Protein AF-A0A2V6XTM4-F1 (afdb_monomer_lite)

Structure (mmCIF, N/CA/C/O backbone):
data_AF-A0A2V6XTM4-F1
#
_entry.id   AF-A0A2V6XTM4-F1
#
loop_
_atom_site.group_PDB
_atom_site.id
_atom_site.type_symbol
_atom_site.label_atom_id
_atom_site.label_alt_id
_atom_site.label_comp_id
_atom_site.label_asym_id
_atom_site.label_entity_id
_atom_site.label_seq_id
_atom_site.pdbx_PDB_ins_code
_atom_site.Cartn_x
_atom_site.Cartn_y
_atom_site.Cartn_z
_atom_site.occupancy
_atom_site.B_iso_or_equiv
_atom_site.auth_seq_id
_atom_site.auth_comp_id
_atom_site.auth_asym_id
_atom_site.auth_atom_id
_atom_site.pdbx_PDB_model_num
ATOM 1 N N . CYS A 1 1 ? -0.810 3.908 16.033 1.00 72.12 1 CYS A N 1
ATOM 2 C CA . CYS A 1 1 ? -1.993 4.461 15.330 1.00 72.12 1 CYS A CA 1
ATOM 3 C C . CYS A 1 1 ? -3.152 3.460 15.413 1.00 72.12 1 CYS A C 1
ATOM 5 O O . CYS A 1 1 ? -2.886 2.272 15.288 1.00 72.12 1 CYS A O 1
ATOM 7 N N . GLN A 1 2 ? -4.394 3.897 15.671 1.00 87.69 2 GLN A N 1
ATOM 8 C CA . GLN A 1 2 ? -5.582 3.014 15.680 1.00 87.69 2 GLN A CA 1
ATOM 9 C C . GLN A 1 2 ? -6.426 3.111 14.408 1.00 87.69 2 GLN A C 1
ATOM 11 O O . GLN A 1 2 ? -7.245 2.222 14.166 1.00 87.69 2 GLN A O 1
ATOM 16 N N . ALA A 1 3 ? -6.229 4.176 13.627 1.00 92.06 3 ALA A N 1
ATOM 17 C CA . ALA A 1 3 ? -6.865 4.338 12.336 1.00 92.06 3 ALA A CA 1
ATOM 18 C C . ALA A 1 3 ? -6.212 3.374 11.329 1.00 92.06 3 ALA A C 1
ATOM 20 O O . ALA A 1 3 ? -4.980 3.292 11.288 1.00 92.06 3 ALA A O 1
ATOM 21 N N . PRO A 1 4 ? -7.009 2.634 10.545 1.00 95.31 4 PRO A N 1
ATOM 22 C CA . PRO A 1 4 ? -6.494 1.834 9.445 1.00 95.31 4 PRO A CA 1
ATOM 23 C C . PRO A 1 4 ? -5.908 2.765 8.376 1.00 95.31 4 PRO A C 1
ATOM 25 O O . PRO A 1 4 ? -6.502 3.793 8.047 1.00 95.31 4 PRO A O 1
ATOM 28 N N . VAL A 1 5 ? -4.747 2.408 7.827 1.00 96.00 5 VAL A N 1
ATOM 29 C CA . VAL A 1 5 ? -4.057 3.190 6.787 1.00 96.00 5 VAL A CA 1
ATOM 30 C C . VAL A 1 5 ? -3.627 2.253 5.666 1.00 96.00 5 VAL A C 1
ATOM 32 O O . VAL A 1 5 ? -2.992 1.240 5.927 1.00 96.00 5 VAL A O 1
ATOM 35 N N . LEU A 1 6 ? -3.936 2.595 4.418 1.00 97.31 6 LEU A N 1
ATOM 36 C CA . LEU A 1 6 ? -3.393 1.894 3.258 1.00 97.31 6 LEU A CA 1
ATOM 37 C C . LEU A 1 6 ? -2.196 2.679 2.725 1.00 97.31 6 LEU A C 1
ATOM 39 O O . LEU A 1 6 ? -2.354 3.816 2.280 1.00 97.31 6 LEU A O 1
ATOM 43 N N . VAL A 1 7 ? -1.013 2.076 2.765 1.00 96.69 7 VAL A N 1
ATOM 44 C CA . VAL A 1 7 ? 0.215 2.653 2.218 1.00 96.69 7 VAL A CA 1
ATOM 45 C C . VAL A 1 7 ? 0.435 2.115 0.809 1.00 96.69 7 VAL A C 1
ATOM 47 O O . VAL A 1 7 ? 0.426 0.904 0.581 1.00 96.69 7 VAL A O 1
ATOM 50 N N . MET A 1 8 ? 0.642 3.029 -0.137 1.00 96.12 8 MET A N 1
ATOM 51 C CA . MET A 1 8 ? 0.943 2.721 -1.533 1.00 96.12 8 MET A CA 1
ATOM 52 C C . MET A 1 8 ? 2.358 3.203 -1.858 1.00 96.12 8 MET A C 1
ATOM 54 O O . MET A 1 8 ? 2.527 4.396 -2.111 1.00 96.12 8 MET A O 1
ATOM 58 N N . PRO A 1 9 ? 3.373 2.322 -1.823 1.00 95.31 9 PRO A N 1
ATOM 59 C CA . PRO A 1 9 ? 4.751 2.740 -2.033 1.00 95.31 9 PRO A CA 1
ATOM 60 C C . PRO A 1 9 ? 4.986 3.299 -3.435 1.00 95.31 9 PRO A C 1
ATOM 62 O O . PRO A 1 9 ? 4.323 2.917 -4.407 1.00 95.31 9 PRO A O 1
ATOM 65 N N . ASP A 1 10 ? 5.961 4.190 -3.515 1.00 93.56 10 ASP A N 1
ATOM 66 C CA . ASP A 1 10 ? 6.513 4.748 -4.739 1.00 93.56 10 ASP A CA 1
ATOM 67 C C . ASP A 1 10 ? 8.045 4.770 -4.609 1.00 93.56 10 ASP A C 1
ATOM 69 O O . ASP A 1 10 ? 8.576 4.541 -3.523 1.00 93.56 10 ASP A O 1
ATOM 73 N N . GLU A 1 11 ? 8.751 5.030 -5.702 1.00 94.75 11 GLU A N 1
ATOM 74 C CA . GLU A 1 11 ? 10.208 5.131 -5.728 1.00 94.75 11 GLU A CA 1
ATOM 75 C C . GLU A 1 11 ? 10.621 6.309 -6.618 1.00 94.75 11 GLU A C 1
ATOM 77 O O . GLU A 1 11 ? 11.028 6.173 -7.771 1.00 94.75 11 GLU A O 1
ATOM 82 N N . THR A 1 12 ? 10.448 7.518 -6.081 1.00 93.56 12 THR A N 1
ATOM 83 C CA . THR A 1 12 ? 10.881 8.772 -6.718 1.00 93.56 12 THR A CA 1
ATOM 84 C C . THR A 1 12 ? 11.625 9.642 -5.704 1.00 93.56 12 THR A C 1
ATOM 86 O O . THR A 1 12 ? 11.404 9.480 -4.506 1.00 93.56 12 THR A O 1
ATOM 89 N N . PRO A 1 13 ? 12.457 10.616 -6.121 1.00 94.31 13 PRO A N 1
ATOM 90 C CA . PRO A 1 13 ? 13.162 11.484 -5.172 1.00 94.31 13 PRO A CA 1
ATOM 91 C C . PRO A 1 13 ? 12.245 12.196 -4.164 1.00 94.31 13 PRO A C 1
ATOM 93 O O . PRO A 1 13 ? 12.631 12.402 -3.019 1.00 94.31 13 PRO A O 1
ATOM 96 N N . SER A 1 14 ? 11.021 12.549 -4.571 1.00 94.44 14 SER A N 1
ATOM 97 C CA . SER A 1 14 ? 10.022 13.170 -3.687 1.00 94.44 14 SER A CA 1
ATOM 98 C C . SER A 1 14 ? 9.211 12.162 -2.865 1.00 94.44 14 SER A C 1
ATOM 100 O O . SER A 1 14 ? 8.563 12.557 -1.901 1.00 94.44 14 SER A O 1
ATOM 102 N N . HIS A 1 15 ? 9.240 10.880 -3.232 1.00 91.50 15 HIS A N 1
ATOM 103 C CA . HIS A 1 15 ? 8.511 9.799 -2.568 1.00 91.50 15 HIS A CA 1
ATOM 104 C C . HIS A 1 15 ? 9.403 8.547 -2.504 1.00 91.50 15 HIS A C 1
ATOM 106 O O . HIS A 1 15 ? 9.229 7.641 -3.326 1.00 91.50 15 HIS A O 1
ATOM 112 N N . PRO A 1 16 ? 10.407 8.509 -1.608 1.00 95.75 16 PRO A N 1
ATOM 113 C CA . PRO A 1 16 ? 11.287 7.353 -1.489 1.00 95.75 16 PRO A CA 1
ATOM 114 C C . PRO A 1 16 ? 10.535 6.143 -0.920 1.00 95.75 16 PRO A C 1
ATOM 116 O O . PRO A 1 16 ? 9.584 6.297 -0.147 1.00 95.75 16 PRO A O 1
ATOM 119 N N . TYR A 1 17 ? 10.989 4.945 -1.278 1.00 95.56 17 TYR A N 1
ATOM 120 C CA . TYR A 1 17 ? 10.327 3.693 -0.919 1.00 95.56 17 TYR A CA 1
ATOM 121 C C . TYR A 1 17 ? 10.427 3.382 0.581 1.00 95.56 17 TYR A C 1
ATOM 123 O O . TYR A 1 17 ? 9.411 3.114 1.227 1.00 95.56 17 TYR A O 1
ATOM 131 N N . GLU A 1 18 ? 11.624 3.475 1.165 1.00 97.12 18 GLU A N 1
ATOM 132 C CA . GLU A 1 18 ? 11.880 3.155 2.576 1.00 97.12 18 GLU A CA 1
ATOM 133 C C . GLU A 1 18 ? 10.954 3.903 3.554 1.00 97.12 18 GLU A C 1
ATOM 135 O O . GLU A 1 18 ? 10.294 3.228 4.348 1.00 97.12 18 GLU A O 1
ATOM 140 N N . PRO A 1 19 ? 10.784 5.241 3.475 1.00 96.50 19 PRO A N 1
ATOM 141 C CA . PRO A 1 19 ? 9.838 5.965 4.326 1.00 96.50 19 PRO A CA 1
ATOM 142 C C . PRO A 1 19 ? 8.394 5.452 4.246 1.00 96.50 19 PRO A C 1
ATOM 144 O O . PRO A 1 19 ? 7.666 5.504 5.241 1.00 96.50 19 PRO A O 1
ATOM 147 N N . ALA A 1 20 ? 7.955 4.943 3.087 1.00 96.25 20 ALA A N 1
ATOM 148 C CA . ALA A 1 20 ? 6.627 4.347 2.950 1.00 96.25 20 ALA A CA 1
ATOM 149 C C 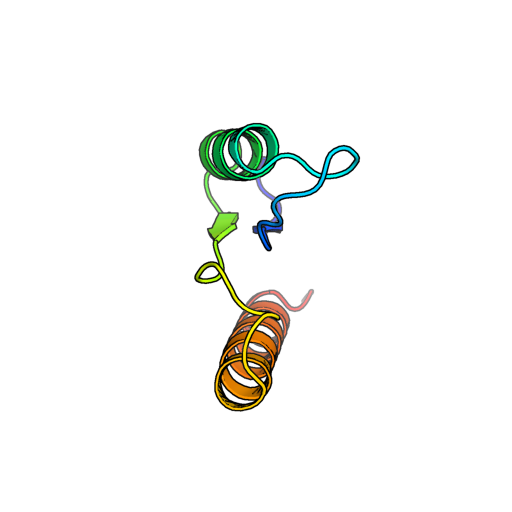. ALA A 1 20 ? 6.533 3.032 3.742 1.00 96.25 20 ALA A C 1
ATOM 151 O O . ALA A 1 20 ? 5.575 2.829 4.492 1.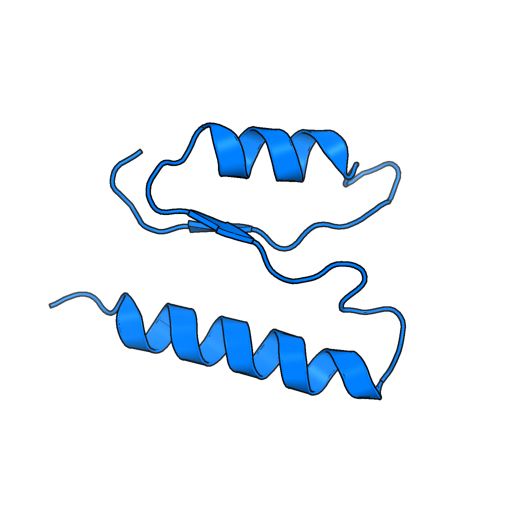00 96.25 20 ALA A O 1
ATOM 152 N N . ILE A 1 21 ? 7.545 2.167 3.635 1.00 96.38 21 ILE A N 1
ATOM 153 C CA . ILE A 1 21 ? 7.597 0.906 4.386 1.00 96.38 21 ILE A CA 1
ATOM 154 C C . ILE A 1 21 ? 7.668 1.168 5.889 1.00 96.38 21 ILE A C 1
ATOM 156 O O . ILE A 1 21 ? 6.886 0.597 6.648 1.00 96.38 21 ILE A O 1
ATOM 160 N N . GLU A 1 22 ? 8.537 2.074 6.327 1.00 96.06 22 GLU A N 1
ATOM 161 C CA . GLU A 1 22 ? 8.664 2.455 7.737 1.00 96.06 22 GLU A CA 1
ATOM 162 C C . GLU A 1 22 ? 7.343 2.990 8.303 1.00 96.06 22 GLU A C 1
ATOM 164 O O . GLU A 1 22 ? 6.918 2.592 9.390 1.00 96.06 22 GLU A O 1
ATOM 169 N N . SER A 1 23 ? 6.636 3.824 7.534 1.00 94.19 23 SER A N 1
ATOM 170 C CA . SER A 1 23 ? 5.320 4.344 7.924 1.00 94.19 23 SER A CA 1
ATOM 171 C C . SER A 1 23 ? 4.292 3.228 8.132 1.00 94.19 23 SER A C 1
ATOM 173 O O . SER A 1 23 ? 3.516 3.280 9.090 1.00 94.19 23 SER A O 1
ATOM 175 N N . ALA A 1 24 ? 4.294 2.199 7.276 1.00 94.81 24 ALA A N 1
ATOM 176 C CA . ALA A 1 24 ? 3.431 1.030 7.440 1.00 94.81 24 ALA A CA 1
ATOM 177 C C . ALA A 1 24 ? 3.799 0.235 8.707 1.00 94.81 24 ALA A C 1
ATOM 179 O O . ALA A 1 24 ? 2.923 -0.099 9.505 1.00 94.81 24 ALA A O 1
ATOM 180 N N . MET A 1 25 ? 5.093 0.018 8.958 1.00 94.44 25 MET A N 1
ATOM 181 C CA . MET A 1 25 ? 5.582 -0.717 10.135 1.00 94.44 25 MET A CA 1
ATOM 182 C C . MET A 1 25 ? 5.214 -0.041 11.466 1.00 94.44 25 MET A C 1
ATOM 184 O O . MET A 1 25 ? 4.970 -0.721 12.462 1.00 94.44 25 MET A O 1
ATOM 188 N N . LEU A 1 26 ? 5.120 1.292 11.495 1.00 95.00 26 LEU A N 1
ATOM 189 C CA . LEU A 1 26 ? 4.688 2.056 12.675 1.00 95.00 26 LEU A C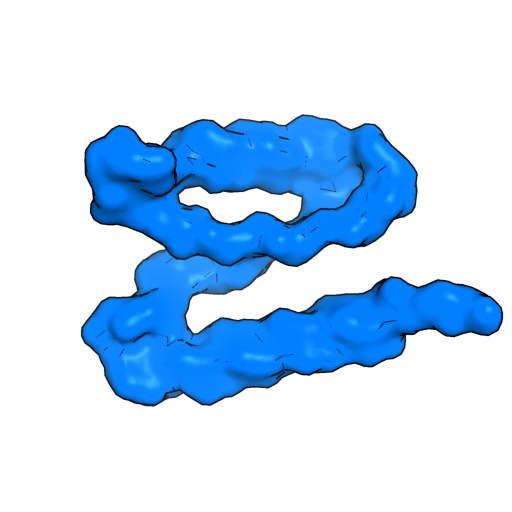A 1
ATOM 190 C C . LEU A 1 26 ? 3.168 2.003 12.922 1.00 95.00 26 LEU A C 1
ATOM 192 O O . LEU A 1 26 ? 2.689 2.314 14.021 1.00 95.00 26 LEU A O 1
ATOM 196 N N . ALA A 1 27 ? 2.380 1.640 11.911 1.00 95.00 27 ALA A N 1
ATOM 197 C CA . ALA A 1 27 ? 0.926 1.617 11.965 1.00 95.00 27 ALA A CA 1
ATOM 198 C C . ALA A 1 27 ? 0.411 0.163 12.036 1.00 95.00 27 ALA A C 1
ATOM 200 O O . ALA A 1 27 ? 0.315 -0.508 11.014 1.00 95.00 27 ALA A O 1
ATOM 201 N N . PRO A 1 28 ? -0.011 -0.330 13.218 1.00 92.38 28 PRO A N 1
ATOM 202 C CA . PRO A 1 28 ? -0.317 -1.751 13.432 1.00 92.38 28 PRO A CA 1
ATOM 203 C C . PRO A 1 28 ? -1.557 -2.264 12.684 1.00 92.38 28 PRO A C 1
ATOM 205 O O . PRO A 1 28 ? -1.766 -3.468 12.604 1.00 92.38 28 PRO A O 1
ATOM 208 N N . LYS A 1 29 ? -2.400 -1.363 12.166 1.00 95.12 29 LYS A N 1
ATOM 209 C CA . LYS A 1 29 ? -3.559 -1.690 11.319 1.00 95.12 29 LYS A CA 1
ATOM 210 C C . LYS A 1 29 ? -3.361 -1.221 9.879 1.00 95.12 29 LYS A C 1
ATOM 212 O O . LYS A 1 29 ? -4.338 -0.920 9.192 1.00 95.12 29 LYS A O 1
ATOM 217 N N . SER A 1 30 ? -2.113 -1.029 9.466 1.00 96.31 30 SER A N 1
ATOM 218 C CA . SER A 1 30 ? -1.836 -0.651 8.094 1.00 96.31 30 SER A CA 1
ATOM 219 C C . SER A 1 30 ? -1.899 -1.855 7.166 1.00 96.31 30 SER A C 1
ATOM 221 O O . SER A 1 30 ? -1.666 -2.996 7.561 1.00 96.31 30 SER A O 1
ATOM 223 N N . GLU A 1 31 ? -2.211 -1.571 5.912 1.00 96.62 31 GLU A N 1
ATOM 224 C CA . GLU A 1 31 ? -2.005 -2.482 4.801 1.00 96.62 31 GLU A CA 1
ATOM 225 C C . GLU A 1 31 ? -1.021 -1.837 3.827 1.00 96.62 31 GLU A C 1
ATOM 227 O O . GLU A 1 31 ? -1.001 -0.614 3.667 1.00 96.62 31 GLU A O 1
ATOM 232 N N . LEU A 1 32 ? -0.227 -2.661 3.151 1.00 95.31 32 LEU A N 1
ATOM 233 C CA . LEU A 1 32 ? 0.663 -2.228 2.083 1.00 95.31 32 LEU A CA 1
ATOM 234 C C . LEU A 1 32 ? 0.135 -2.774 0.758 1.00 95.31 32 LEU A C 1
ATOM 236 O O . LEU A 1 32 ? -0.146 -3.972 0.653 1.00 95.31 32 LEU A O 1
ATOM 240 N N . THR A 1 33 ? 0.009 -1.934 -0.267 1.00 94.88 33 THR A N 1
ATOM 241 C CA . THR A 1 33 ? -0.196 -2.467 -1.619 1.00 94.88 33 THR A CA 1
ATOM 242 C C . THR A 1 33 ? 1.083 -3.122 -2.118 1.00 94.88 33 THR A C 1
ATOM 244 O O 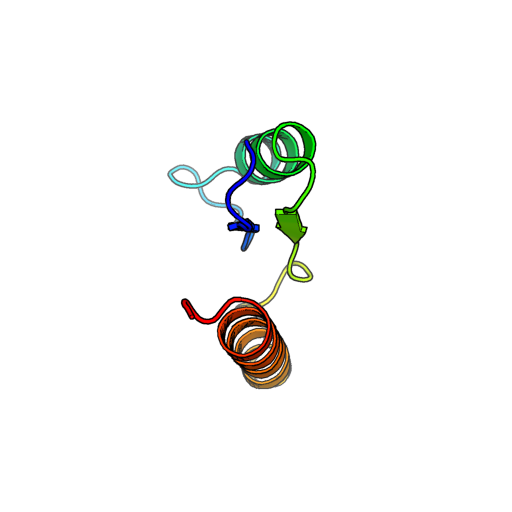. THR A 1 33 ? 2.184 -2.763 -1.707 1.00 94.88 33 THR A O 1
ATOM 247 N N . PHE A 1 34 ? 0.960 -4.029 -3.083 1.00 92.69 34 PHE A N 1
ATOM 248 C CA . PHE A 1 34 ? 2.130 -4.494 -3.819 1.00 92.69 34 PHE A CA 1
ATOM 249 C C . PHE A 1 34 ? 2.830 -3.317 -4.526 1.00 92.69 34 PHE A C 1
ATOM 251 O O . PHE A 1 34 ? 2.196 -2.329 -4.904 1.00 92.69 34 PHE A O 1
ATOM 258 N N . PHE A 1 35 ? 4.137 -3.446 -4.728 1.00 93.81 35 PHE A N 1
ATOM 259 C CA . PHE A 1 35 ? 4.961 -2.502 -5.474 1.00 93.81 35 PHE A CA 1
ATOM 260 C C . PHE A 1 35 ? 5.781 -3.275 -6.524 1.00 93.81 35 PHE A C 1
ATOM 262 O O . PHE A 1 35 ? 6.222 -4.390 -6.238 1.00 93.81 35 PHE A O 1
ATOM 269 N N . PRO A 1 36 ? 5.963 -2.745 -7.745 1.00 94.12 36 PRO A N 1
ATOM 270 C CA . PRO A 1 36 ? 5.365 -1.518 -8.262 1.00 94.12 36 PRO A CA 1
ATOM 271 C C . PRO A 1 36 ? 3.929 -1.725 -8.752 1.00 94.12 36 PRO A C 1
ATOM 273 O O . PRO A 1 36 ? 3.630 -2.693 -9.456 1.00 94.12 36 PRO A O 1
ATOM 276 N N . TRP A 1 37 ? 3.034 -0.797 -8.407 1.00 93.50 37 TRP A N 1
ATOM 277 C CA . TRP A 1 37 ? 1.609 -0.878 -8.753 1.00 93.50 37 TRP A CA 1
ATOM 278 C C . TRP A 1 37 ? 1.206 -0.065 -9.988 1.00 93.50 37 TRP A C 1
ATOM 280 O O . TRP A 1 37 ? 0.195 -0.383 -10.618 1.00 93.50 37 TRP A O 1
ATOM 290 N N . LYS A 1 38 ? 1.995 0.955 -10.349 1.00 89.56 38 LYS A N 1
ATOM 291 C CA . LYS A 1 38 ? 1.708 1.891 -11.451 1.00 89.56 38 LYS A CA 1
ATOM 292 C C . LYS A 1 38 ? 2.465 1.602 -12.754 1.00 89.56 38 LYS A C 1
ATOM 294 O O . LYS A 1 38 ? 2.084 2.130 -13.792 1.00 89.56 38 LYS A O 1
ATOM 299 N N . ASP A 1 39 ? 3.482 0.743 -12.717 1.00 90.06 39 ASP A N 1
ATOM 300 C CA . AS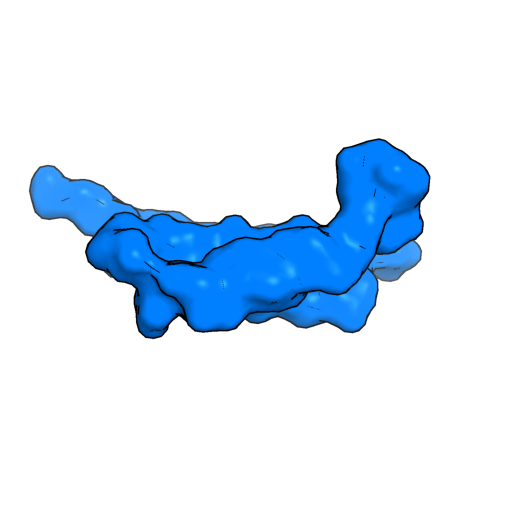P A 1 39 ? 4.433 0.583 -13.831 1.00 90.06 39 ASP A CA 1
ATOM 301 C C . ASP A 1 39 ? 3.867 -0.156 -15.049 1.00 90.06 39 ASP A C 1
ATOM 303 O O . ASP A 1 39 ? 4.307 0.055 -16.175 1.00 90.06 39 ASP A O 1
ATOM 307 N N . THR A 1 40 ? 2.881 -1.028 -14.843 1.00 90.50 40 THR A N 1
ATOM 308 C CA . THR A 1 40 ? 2.254 -1.810 -15.918 1.00 90.50 40 THR A CA 1
ATOM 309 C C . THR A 1 40 ? 0.745 -1.635 -15.869 1.00 90.50 40 THR A C 1
ATOM 311 O O . THR A 1 40 ? 0.151 -1.698 -14.786 1.00 90.50 40 THR A O 1
ATOM 314 N N . LYS A 1 41 ? 0.104 -1.480 -17.032 1.00 92.75 41 LYS A N 1
ATOM 315 C CA . LYS A 1 41 ? -1.342 -1.219 -17.129 1.00 92.75 41 LYS A CA 1
ATOM 316 C C . LYS A 1 41 ? -2.189 -2.315 -16.483 1.00 92.75 41 LYS A C 1
ATOM 318 O O . LYS A 1 41 ? -3.256 -2.024 -15.958 1.00 92.75 41 LYS A O 1
ATOM 323 N N . GLU A 1 42 ? -1.699 -3.548 -16.460 1.00 94.06 42 GLU A N 1
ATOM 324 C CA . GLU A 1 42 ? -2.367 -4.728 -15.905 1.00 94.06 42 GLU A CA 1
ATOM 325 C C . GLU A 1 42 ? -2.373 -4.726 -14.369 1.00 94.06 42 GLU A C 1
ATOM 327 O O . GLU A 1 42 ? -3.278 -5.282 -13.744 1.00 94.06 42 GLU A O 1
ATOM 332 N N . LYS A 1 43 ? -1.390 -4.067 -13.745 1.00 94.19 43 LYS A N 1
ATOM 333 C CA . LYS A 1 43 ? -1.278 -3.952 -12.284 1.00 94.19 43 LYS A CA 1
ATOM 334 C C . LYS A 1 43 ? -2.203 -2.878 -11.717 1.00 94.19 43 LYS A C 1
ATOM 336 O O . LYS A 1 43 ? -2.739 -3.058 -10.625 1.00 94.19 43 LYS A O 1
ATOM 341 N N . ILE A 1 44 ? -2.476 -1.816 -12.473 1.00 95.38 44 ILE A N 1
ATOM 342 C CA . ILE A 1 44 ? -3.333 -0.710 -12.020 1.00 95.38 44 ILE A CA 1
ATOM 343 C C . ILE A 1 44 ? -4.720 -1.210 -11.557 1.00 95.38 44 ILE A C 1
ATOM 345 O O . ILE A 1 44 ? -5.111 -0.891 -10.431 1.00 95.38 44 ILE A O 1
ATOM 349 N N . PRO A 1 45 ? -5.460 -2.048 -12.318 1.00 96.50 45 PRO A N 1
ATOM 350 C CA . PRO A 1 45 ? -6.731 -2.607 -11.855 1.00 96.50 45 PRO A CA 1
ATOM 351 C C . PRO A 1 45 ? -6.628 -3.414 -10.556 1.00 96.50 45 PRO A C 1
ATOM 353 O O . PRO A 1 45 ? -7.562 -3.392 -9.751 1.00 96.50 45 PRO A O 1
ATOM 356 N N . LEU A 1 46 ? -5.512 -4.118 -10.331 1.00 96.00 46 LEU A N 1
ATOM 357 C CA . LEU A 1 46 ? -5.285 -4.898 -9.112 1.00 96.00 46 LEU A CA 1
ATOM 358 C C . LEU A 1 46 ? -5.109 -3.978 -7.901 1.00 96.00 46 LEU A C 1
ATOM 360 O O . LEU A 1 46 ? -5.744 -4.201 -6.870 1.00 96.00 46 LEU A O 1
ATOM 364 N N . ALA A 1 47 ? -4.319 -2.913 -8.048 1.00 96.75 47 ALA A N 1
ATOM 365 C CA . ALA A 1 47 ? -4.118 -1.910 -7.006 1.00 96.75 47 ALA A CA 1
ATOM 366 C C . ALA A 1 47 ? -5.423 -1.169 -6.684 1.00 96.75 47 ALA A C 1
ATOM 368 O O . ALA A 1 47 ? -5.820 -1.074 -5.525 1.00 96.75 47 ALA A O 1
ATOM 369 N N . VAL A 1 48 ? -6.168 -0.746 -7.712 1.00 97.06 48 VAL A N 1
ATOM 370 C CA . VAL A 1 48 ? -7.489 -0.113 -7.547 1.00 97.06 48 VAL A CA 1
ATOM 371 C C . VAL A 1 48 ? -8.474 -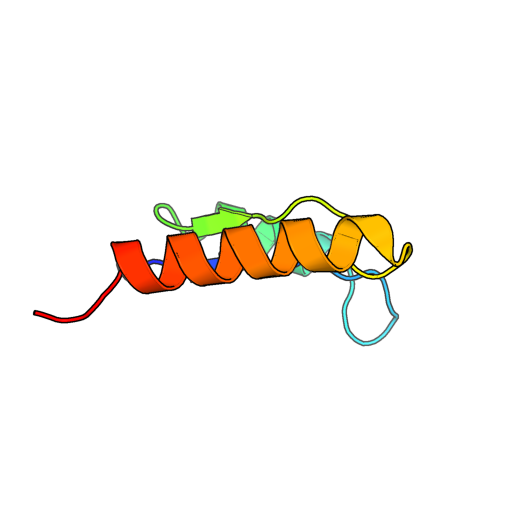1.049 -6.842 1.00 97.06 48 VAL A C 1
ATOM 373 O O . VAL A 1 48 ? -9.268 -0.602 -6.011 1.00 97.06 48 VAL A O 1
ATOM 376 N N . ARG A 1 49 ? -8.443 -2.353 -7.144 1.00 97.50 49 ARG A N 1
ATOM 377 C CA . ARG A 1 49 ? -9.276 -3.342 -6.448 1.00 97.50 49 ARG A CA 1
ATOM 378 C C . ARG A 1 49 ? -8.919 -3.423 -4.966 1.00 97.50 49 ARG A C 1
ATOM 380 O O . ARG A 1 49 ? -9.838 -3.417 -4.154 1.00 97.50 49 ARG A O 1
ATOM 387 N N . HIS A 1 50 ? -7.633 -3.453 -4.618 1.00 97.44 50 HIS A N 1
ATOM 388 C CA . HIS A 1 50 ? -7.181 -3.445 -3.222 1.00 97.44 50 HIS A CA 1
ATOM 389 C C . HIS A 1 50 ? -7.660 -2.186 -2.491 1.00 97.44 50 HIS A C 1
ATOM 391 O O . HIS A 1 50 ? -8.344 -2.308 -1.479 1.00 97.44 50 HIS A O 1
ATOM 397 N N . VAL A 1 51 ? -7.445 -0.997 -3.066 1.00 97.81 51 VAL A N 1
ATOM 398 C CA . VAL A 1 51 ? -7.934 0.279 -2.507 1.00 97.81 51 VAL A CA 1
ATOM 399 C C . VAL A 1 51 ? -9.442 0.230 -2.247 1.00 97.81 51 VAL A C 1
ATOM 401 O O . VAL A 1 51 ? -9.909 0.582 -1.165 1.00 97.81 51 VAL A O 1
ATOM 404 N N . ARG A 1 52 ? -10.235 -0.261 -3.209 1.00 98.12 52 ARG A N 1
ATOM 405 C CA . ARG A 1 52 ? -11.693 -0.396 -3.044 1.00 98.12 52 ARG A CA 1
ATOM 406 C C . ARG A 1 52 ? -12.071 -1.362 -1.924 1.00 98.12 52 ARG A C 1
ATOM 408 O O . ARG A 1 52 ? -13.029 -1.084 -1.206 1.00 98.12 52 ARG A O 1
ATOM 415 N N . THR A 1 53 ? -11.371 -2.486 -1.793 1.00 98.12 53 THR A N 1
ATOM 416 C CA . THR A 1 53 ? -11.600 -3.454 -0.711 1.00 98.12 53 THR A CA 1
ATOM 417 C C . THR A 1 53 ? -11.290 -2.829 0.645 1.00 98.12 53 THR A C 1
ATOM 419 O O . THR A 1 53 ? -12.144 -2.871 1.529 1.00 98.12 53 THR A O 1
ATOM 422 N N . PHE A 1 54 ? -10.140 -2.166 0.774 1.00 97.81 54 PHE A N 1
ATOM 423 C CA . PHE A 1 54 ? -9.731 -1.474 1.993 1.00 97.81 54 PHE A CA 1
ATOM 424 C C . PHE A 1 54 ? -10.759 -0.416 2.422 1.00 97.81 54 PHE A C 1
ATOM 426 O O . PHE A 1 54 ? -11.219 -0.416 3.562 1.00 97.81 54 PHE A O 1
ATOM 433 N N . LEU A 1 55 ? -11.193 0.445 1.494 1.00 97.31 55 LEU A N 1
ATOM 434 C CA . LEU A 1 55 ? -12.185 1.489 1.780 1.00 97.31 55 LEU A CA 1
ATOM 435 C C . LEU A 1 55 ? -13.555 0.921 2.169 1.00 97.31 55 LEU A C 1
ATOM 437 O O . LEU A 1 55 ? -14.263 1.519 2.972 1.00 97.31 55 LEU A O 1
ATOM 441 N N . LYS A 1 56 ? -13.960 -0.220 1.596 1.00 97.56 56 LYS A N 1
ATOM 442 C CA . LYS A 1 56 ? -15.215 -0.893 1.968 1.00 97.56 56 LYS A CA 1
ATOM 443 C C . LYS A 1 56 ? -15.144 -1.514 3.361 1.00 97.56 56 LYS A C 1
ATOM 445 O O . LYS A 1 56 ? -16.137 -1.443 4.077 1.00 97.56 56 LYS A O 1
ATOM 450 N N . ALA A 1 57 ? -14.008 -2.110 3.722 1.00 96.81 57 ALA A N 1
ATOM 451 C CA . ALA A 1 57 ? -13.805 -2.744 5.023 1.00 96.81 57 ALA A CA 1
ATOM 452 C C . ALA A 1 57 ? -13.713 -1.725 6.171 1.00 96.81 57 ALA A C 1
ATOM 454 O O . ALA A 1 57 ? -14.127 -2.023 7.285 1.00 96.81 57 ALA A O 1
ATOM 455 N N . ASN A 1 58 ? -13.219 -0.517 5.888 1.00 95.56 58 ASN A N 1
ATOM 456 C CA . ASN A 1 58 ? -12.949 0.520 6.886 1.00 95.56 58 ASN A CA 1
ATOM 457 C C . ASN A 1 58 ? -13.929 1.705 6.809 1.00 95.56 58 ASN A C 1
ATOM 459 O O . ASN A 1 58 ? -13.544 2.856 7.021 1.00 95.56 58 ASN A O 1
ATOM 463 N N . ARG A 1 59 ? -15.198 1.448 6.471 1.00 94.25 59 ARG A N 1
ATOM 464 C CA . ARG A 1 59 ? -16.233 2.492 6.485 1.00 94.25 59 ARG A CA 1
ATOM 465 C C . ARG A 1 59 ? -16.537 2.927 7.926 1.00 94.25 59 ARG A C 1
ATOM 467 O O . ARG A 1 59 ? -16.624 2.060 8.794 1.00 94.25 59 ARG A O 1
ATOM 474 N N . PRO A 1 60 ? -16.732 4.233 8.180 1.00 87.19 60 PRO A N 1
ATOM 475 C CA . PRO A 1 60 ? -17.319 4.696 9.433 1.00 87.19 60 PRO A CA 1
ATOM 476 C C . PRO A 1 60 ? -18.689 4.047 9.669 1.00 87.19 60 PRO A C 1
ATOM 478 O O . PRO A 1 60 ? -19.373 3.695 8.702 1.00 87.19 60 PRO A O 1
ATOM 481 N N . ALA A 1 61 ? -19.049 3.890 10.944 1.00 77.06 61 ALA A N 1
ATOM 482 C CA . ALA A 1 61 ? -20.373 3.432 11.362 1.00 77.06 61 ALA A CA 1
ATOM 483 C C . ALA A 1 61 ? -21.465 4.455 11.018 1.00 77.06 61 ALA A C 1
ATOM 485 O O . ALA A 1 61 ? -21.164 5.671 11.073 1.00 77.06 61 ALA A O 1
#

pLDDT: mean 94.23, std 4.34, range [72.12, 98.12]

Sequence (61 aa):
CQAPVLVMPDETPSHPYEPAIESAMLAPKSELTFFPWKDTKEKIPLAVRHVRTFLKANRPA

Foldseek 3Di:
DPAEEEQEADPDPVGHRVVSVVVQVVPPNYDYDDPPQPPDPVSVVVSVVVVVVSCVVRDDD

Secondary structure (DSSP, 8-state):
--S-EEE----BTTB-HHHHHHHHHH-TTEEE--SSSSSSTTHHHHHHHHHHHHHHHT---

Radius of gyration: 12.33 Å; chains: 1; bounding box: 34×18×33 Å